Protein AF-A0A930GU89-F1 (afdb_monomer_lite)

Secondary structure (DSSP, 8-state):
--EEE---S-SS-EEETTEEPPTTS-EEE-TTPEEEETTEEEE----

Sequence (47 aa):
GSFFIRDLKSLNFTMVNGEKVSSSVEVELWDNDIISLSNEEFEFHMV

Foldseek 3Di:
DWDWDAWCPDPQAKDWQNHGHHNVDIDIDDAQIWIDDRHDIDGDHDD

pLDDT: mean 96.64, std 2.82, range [82.69, 98.62]

Radius of gyration: 10.21 Å; chains: 1; bounding box: 29×16×24 Å

Structure (mmCIF, N/CA/C/O backbone):
data_AF-A0A930GU89-F1
#
_entry.id   AF-A0A930GU89-F1
#
loop_
_atom_site.group_PDB
_atom_site.id
_atom_site.type_symbol
_atom_site.label_atom_id
_atom_site.label_alt_id
_atom_site.label_comp_id
_atom_site.label_asym_id
_atom_site.label_entity_id
_atom_site.label_seq_id
_atom_site.pdbx_PDB_ins_code
_atom_site.Cartn_x
_atom_site.Cartn_y
_atom_site.Cartn_z
_atom_site.occupancy
_atom_site.B_iso_or_equiv
_atom_site.auth_seq_id
_atom_site.auth_comp_id
_atom_site.auth_asym_id
_atom_site.auth_atom_id
_atom_site.pdbx_PDB_model_num
ATOM 1 N N . GLY A 1 1 ? -13.760 -2.053 12.801 1.00 87.69 1 GLY A N 1
ATOM 2 C CA . GLY A 1 1 ? -12.388 -2.471 13.159 1.00 87.69 1 GLY A CA 1
ATOM 3 C C . GLY A 1 1 ? -11.426 -1.439 12.611 1.00 87.69 1 GLY A C 1
ATOM 4 O O . GLY A 1 1 ? -11.884 -0.599 11.852 1.00 87.69 1 GLY A O 1
ATOM 5 N N . SER A 1 2 ? -10.150 -1.481 12.984 1.00 94.75 2 SER A N 1
ATOM 6 C CA . SER A 1 2 ? -9.129 -0.611 12.378 1.00 94.75 2 SER A CA 1
ATOM 7 C C . SER A 1 2 ? -8.447 -1.328 11.215 1.00 94.75 2 SER A C 1
ATOM 9 O O . SER A 1 2 ? -8.218 -2.539 11.290 1.00 94.75 2 SER A O 1
ATOM 11 N N . PHE A 1 3 ? -8.138 -0.585 10.154 1.00 97.44 3 PHE A N 1
ATOM 12 C CA . PHE A 1 3 ? -7.446 -1.074 8.965 1.00 97.44 3 PHE A CA 1
ATOM 13 C C . PHE A 1 3 ? -6.095 -0.382 8.843 1.00 97.44 3 PHE A C 1
ATOM 15 O O . PHE A 1 3 ? -5.964 0.793 9.171 1.00 97.44 3 PHE A O 1
ATOM 22 N N . PHE A 1 4 ? -5.094 -1.117 8.372 1.00 97.75 4 PHE A N 1
ATOM 23 C CA . PHE A 1 4 ? -3.729 -0.621 8.275 1.00 97.75 4 PHE A CA 1
ATOM 24 C C . PHE A 1 4 ? -3.085 -1.059 6.964 1.00 97.75 4 PHE A C 1
ATOM 26 O O . PHE A 1 4 ? -3.378 -2.140 6.448 1.00 97.75 4 PHE A O 1
ATOM 33 N N . ILE A 1 5 ? -2.167 -0.237 6.461 1.00 97.75 5 ILE A N 1
ATOM 34 C CA . ILE A 1 5 ? -1.340 -0.529 5.293 1.00 97.75 5 ILE A CA 1
ATOM 35 C C . ILE A 1 5 ? 0.143 -0.332 5.613 1.00 97.75 5 ILE A C 1
ATOM 37 O O . ILE A 1 5 ? 0.531 0.543 6.386 1.00 97.75 5 ILE A O 1
ATOM 41 N N . ARG A 1 6 ? 0.993 -1.160 5.003 1.00 97.69 6 ARG A N 1
ATOM 42 C CA . ARG A 1 6 ? 2.452 -1.072 5.095 1.00 97.69 6 ARG A CA 1
ATOM 43 C C . ARG A 1 6 ? 3.071 -1.404 3.748 1.00 97.69 6 ARG A C 1
ATOM 45 O O . ARG A 1 6 ? 2.749 -2.432 3.155 1.00 97.69 6 ARG A O 1
ATOM 52 N N . ASP A 1 7 ? 4.027 -0.589 3.323 1.00 98.00 7 ASP A N 1
ATOM 53 C CA . ASP A 1 7 ? 4.869 -0.910 2.174 1.00 98.00 7 ASP A CA 1
ATOM 54 C C . ASP A 1 7 ? 5.823 -2.072 2.507 1.00 98.00 7 ASP A C 1
ATOM 56 O O . ASP A 1 7 ? 6.521 -2.059 3.519 1.00 98.00 7 ASP A O 1
ATOM 60 N N . LEU A 1 8 ? 5.904 -3.086 1.645 1.00 97.25 8 LEU A N 1
ATOM 61 C CA . LEU A 1 8 ? 6.789 -4.241 1.847 1.00 97.25 8 LEU A CA 1
ATOM 62 C C . LEU A 1 8 ? 8.091 -4.122 1.049 1.00 97.25 8 LEU A C 1
ATOM 64 O O . LEU A 1 8 ? 8.542 -5.094 0.445 1.00 97.25 8 LEU A O 1
ATOM 68 N N . LYS A 1 9 ? 8.704 -2.930 1.063 1.00 96.88 9 LYS A N 1
ATOM 69 C CA . LYS A 1 9 ? 9.888 -2.588 0.258 1.00 96.88 9 LYS A CA 1
ATOM 70 C C . LYS A 1 9 ? 9.619 -2.784 -1.232 1.00 96.88 9 LYS A C 1
ATOM 72 O O . LYS A 1 9 ? 10.425 -3.384 -1.946 1.00 96.88 9 LYS A O 1
ATOM 77 N N . SER A 1 10 ? 8.460 -2.315 -1.688 1.00 96.81 10 SER A N 1
ATOM 78 C CA . SER A 1 10 ? 8.109 -2.391 -3.102 1.00 96.81 10 SER A CA 1
ATOM 79 C C . SER A 1 10 ? 9.056 -1.521 -3.941 1.00 96.81 10 SER A C 1
ATOM 81 O O . SER A 1 10 ? 9.629 -0.545 -3.452 1.00 96.81 10 SER A O 1
ATOM 83 N N . LEU A 1 11 ? 9.233 -1.872 -5.219 1.00 96.75 11 LEU A N 1
ATOM 84 C CA . LEU A 1 11 ? 10.116 -1.126 -6.125 1.00 96.75 11 LEU A CA 1
ATOM 85 C C . LEU A 1 11 ? 9.629 0.315 -6.352 1.00 96.75 11 LEU A C 1
ATOM 87 O O . LEU A 1 11 ? 10.448 1.227 -6.439 1.00 96.75 11 LEU A O 1
ATOM 91 N N . ASN A 1 12 ? 8.306 0.502 -6.413 1.00 96.12 12 ASN A N 1
ATOM 92 C C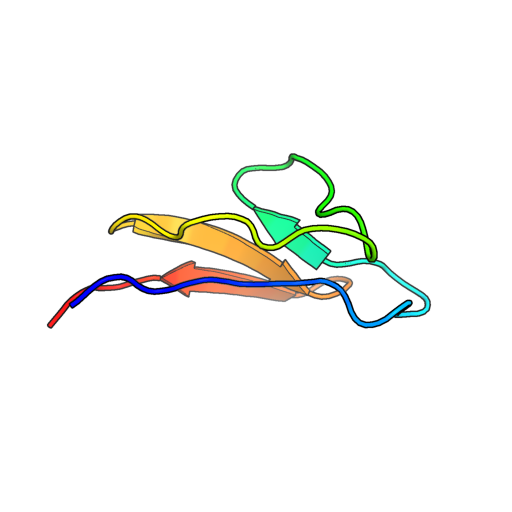A . ASN A 1 12 ? 7.663 1.769 -6.778 1.00 96.12 12 ASN A CA 1
ATOM 93 C C . ASN A 1 12 ? 6.930 2.448 -5.610 1.00 96.12 12 ASN A C 1
ATOM 95 O O . ASN A 1 12 ? 6.281 3.468 -5.818 1.00 96.12 12 ASN A O 1
ATOM 99 N N . PHE A 1 13 ? 7.085 1.922 -4.393 1.00 95.81 13 PHE A N 1
ATOM 100 C CA . PHE A 1 13 ? 6.468 2.408 -3.158 1.00 95.81 13 PHE A CA 1
ATOM 101 C C . PHE A 1 13 ? 4.933 2.316 -3.120 1.00 95.81 13 PHE A C 1
ATOM 103 O O . PHE A 1 13 ? 4.241 2.166 -4.129 1.00 95.81 13 PHE A O 1
ATOM 110 N N . THR A 1 14 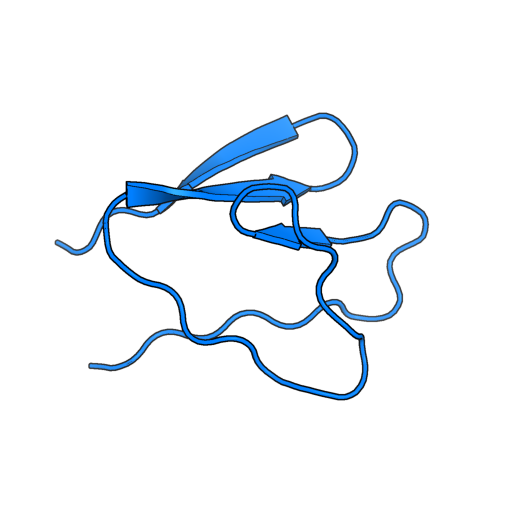? 4.412 2.422 -1.902 1.00 98.19 14 THR A N 1
ATOM 111 C CA . THR A 1 14 ? 3.000 2.664 -1.601 1.00 98.19 14 THR A CA 1
ATOM 112 C C . THR A 1 14 ? 2.847 4.083 -1.062 1.00 98.19 14 THR A C 1
ATOM 114 O O . THR A 1 14 ? 3.684 4.540 -0.275 1.00 98.19 14 THR A O 1
ATOM 117 N N . MET A 1 15 ? 1.778 4.770 -1.460 1.00 98.25 15 MET A N 1
ATOM 118 C CA . MET A 1 15 ? 1.398 6.079 -0.928 1.00 98.25 15 MET A CA 1
ATOM 119 C C . MET A 1 15 ? -0.025 6.047 -0.373 1.00 98.25 15 MET A C 1
ATOM 121 O O . MET A 1 15 ? -0.863 5.302 -0.875 1.00 98.25 15 MET A O 1
ATOM 125 N N . VAL A 1 16 ? -0.283 6.871 0.641 1.00 98.50 16 VAL A N 1
ATOM 126 C CA . VAL A 1 16 ? -1.619 7.169 1.170 1.00 98.50 16 VAL A CA 1
ATOM 127 C C . VAL A 1 16 ? -1.780 8.682 1.155 1.00 98.50 16 VAL A C 1
ATOM 129 O O . VAL A 1 16 ? -0.963 9.391 1.739 1.00 98.50 16 VAL A O 1
ATOM 132 N N . ASN A 1 17 ? -2.791 9.187 0.451 1.00 98.25 17 ASN A N 1
ATOM 133 C CA . ASN A 1 17 ? -3.059 10.618 0.277 1.00 98.25 17 ASN A CA 1
ATOM 134 C C . ASN A 1 17 ? -1.834 11.412 -0.225 1.00 98.25 17 ASN A C 1
ATOM 136 O O . ASN A 1 17 ? -1.583 12.535 0.205 1.00 98.25 17 ASN A O 1
ATOM 140 N N . GLY A 1 18 ? -1.043 10.807 -1.120 1.00 97.12 18 GLY A N 1
ATOM 141 C CA . GLY A 1 18 ? 0.192 11.386 -1.667 1.00 97.12 18 GLY A CA 1
ATOM 142 C C . GLY A 1 18 ? 1.427 11.261 -0.766 1.00 97.12 18 GLY A C 1
ATOM 143 O O . GLY A 1 18 ? 2.543 11.511 -1.223 1.00 97.12 18 GLY A O 1
ATOM 144 N N . GLU A 1 19 ? 1.268 10.815 0.480 1.00 97.56 19 GLU A N 1
ATOM 145 C CA . GLU A 1 19 ? 2.372 10.604 1.415 1.00 97.56 19 GLU A CA 1
ATOM 146 C C . GLU A 1 19 ? 2.914 9.178 1.310 1.00 97.56 19 GLU A C 1
ATOM 148 O O . GLU A 1 19 ? 2.176 8.191 1.325 1.00 97.56 19 GLU A O 1
ATOM 153 N N . LYS A 1 20 ? 4.239 9.047 1.211 1.00 96.81 20 LYS A N 1
ATOM 154 C CA . LYS A 1 20 ? 4.897 7.744 1.077 1.00 96.81 20 LYS A CA 1
ATOM 155 C C . LYS A 1 20 ? 4.819 6.948 2.381 1.00 96.81 20 LYS A C 1
ATOM 157 O O . LYS A 1 20 ? 5.299 7.391 3.423 1.00 96.81 20 LYS A O 1
ATOM 162 N N . VAL A 1 21 ? 4.340 5.710 2.294 1.00 97.81 21 VAL A N 1
ATOM 163 C CA . VAL A 1 21 ? 4.317 4.770 3.419 1.00 97.81 21 VAL A CA 1
ATOM 164 C C . VAL A 1 21 ? 5.722 4.206 3.650 1.00 97.81 21 VAL A C 1
ATOM 166 O O . VAL A 1 21 ? 6.350 3.652 2.744 1.00 97.81 21 VAL A O 1
ATOM 169 N N . SER A 1 22 ? 6.243 4.337 4.873 1.00 95.50 22 SER A N 1
ATOM 170 C CA . SER A 1 22 ? 7.519 3.716 5.244 1.00 95.50 22 SER A CA 1
ATOM 171 C C . SER A 1 22 ? 7.362 2.205 5.416 1.00 95.50 22 SER A C 1
ATOM 173 O O . SER A 1 22 ? 6.429 1.731 6.056 1.00 95.50 22 SER A O 1
ATOM 175 N N . SER A 1 23 ? 8.347 1.440 4.939 1.00 95.69 23 SER A N 1
ATOM 176 C CA . SER A 1 23 ? 8.374 -0.021 5.111 1.00 95.69 23 SER A CA 1
ATOM 177 C C . SER A 1 23 ? 8.577 -0.505 6.555 1.00 95.69 23 SER A C 1
ATOM 179 O O . SER A 1 23 ? 8.500 -1.704 6.827 1.00 95.69 23 SER A O 1
ATOM 181 N N . SER A 1 24 ? 8.858 0.407 7.490 1.00 96.44 24 SER A N 1
ATOM 182 C CA . SER A 1 24 ? 9.107 0.090 8.899 1.00 96.44 24 SER A CA 1
ATOM 183 C C . SER A 1 24 ? 7.889 0.256 9.809 1.00 96.44 24 SER A C 1
ATOM 185 O O . SER A 1 24 ? 7.980 -0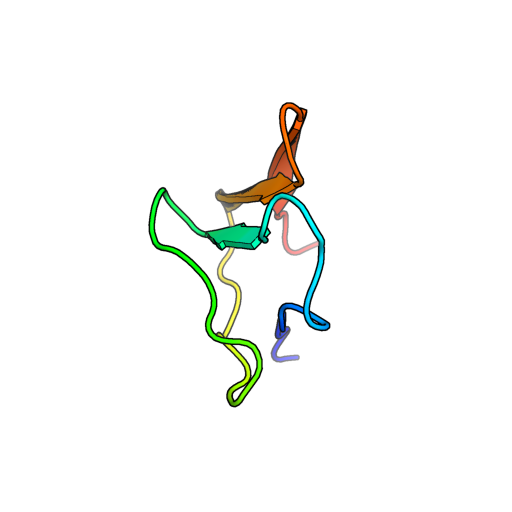.110 10.978 1.00 96.44 24 SER A O 1
ATOM 187 N N . VAL A 1 25 ? 6.790 0.841 9.323 1.00 95.00 25 VAL A N 1
ATOM 188 C CA . VAL A 1 25 ? 5.606 1.156 10.138 1.00 95.00 25 VAL A CA 1
ATOM 189 C C . VAL A 1 25 ? 4.323 0.816 9.394 1.00 95.00 25 VAL A C 1
ATOM 191 O O . VAL A 1 25 ? 4.300 0.747 8.169 1.00 95.00 25 VAL A O 1
ATOM 194 N N . GLU A 1 26 ? 3.260 0.606 10.156 1.00 97.75 26 GLU A N 1
ATOM 195 C CA . GLU A 1 26 ? 1.898 0.536 9.639 1.00 97.75 26 GLU A CA 1
ATOM 196 C C . GLU A 1 26 ? 1.267 1.930 9.701 1.00 97.75 26 GLU A C 1
ATOM 198 O O . GLU A 1 26 ? 1.470 2.666 10.669 1.00 97.75 26 GLU A O 1
ATOM 203 N N . VAL A 1 27 ? 0.532 2.294 8.6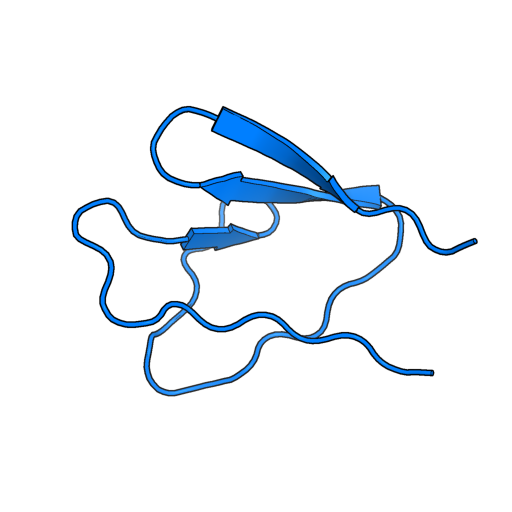54 1.00 97.69 27 VAL A N 1
ATOM 204 C CA . VAL A 1 27 ? -0.261 3.525 8.563 1.00 97.69 27 VAL A CA 1
ATOM 205 C C . VAL A 1 27 ? -1.730 3.131 8.656 1.00 97.69 27 VAL A C 1
ATOM 207 O O . VAL A 1 27 ? -2.159 2.209 7.965 1.00 97.69 27 VAL A O 1
ATOM 210 N N . GLU A 1 28 ? -2.483 3.784 9.539 1.00 98.00 28 GLU A N 1
ATOM 211 C CA . GLU A 1 28 ? -3.929 3.569 9.675 1.00 98.00 28 GLU A CA 1
ATOM 212 C C . GLU A 1 28 ? -4.666 4.139 8.458 1.00 98.00 28 GLU A C 1
ATOM 214 O O . GLU A 1 28 ? -4.346 5.242 8.016 1.00 98.00 28 GLU A O 1
ATOM 219 N N . LEU A 1 29 ? -5.630 3.383 7.930 1.00 98.19 29 LEU A N 1
ATOM 220 C CA . LEU A 1 29 ? -6.480 3.788 6.812 1.00 98.19 29 LEU A CA 1
ATOM 221 C C . LEU A 1 29 ? -7.834 4.297 7.304 1.00 98.19 29 LEU A C 1
ATOM 223 O O . LEU A 1 29 ? -8.483 3.671 8.148 1.00 98.19 29 LEU A O 1
ATOM 227 N N . TRP A 1 30 ? -8.278 5.392 6.700 1.00 97.75 30 TRP A N 1
ATOM 228 C CA . TRP A 1 30 ? -9.557 6.046 6.939 1.00 97.75 30 TRP A CA 1
ATOM 229 C C . TRP A 1 30 ? -10.424 5.993 5.684 1.00 97.75 30 TRP A C 1
ATOM 231 O O . TRP A 1 30 ? -9.930 5.853 4.569 1.00 97.75 30 TRP A O 1
ATOM 241 N N . ASP A 1 31 ? -11.740 6.079 5.871 1.00 97.81 31 ASP A N 1
ATOM 242 C CA . ASP A 1 31 ? -12.690 6.053 4.762 1.00 97.81 31 ASP A CA 1
ATOM 243 C C . ASP A 1 31 ? -12.398 7.205 3.792 1.00 97.81 31 ASP A C 1
ATOM 245 O O . ASP A 1 31 ? -12.227 8.352 4.213 1.00 97.81 31 ASP A O 1
ATOM 249 N N . ASN A 1 32 ? -12.395 6.886 2.501 1.00 97.94 32 ASN A N 1
ATOM 250 C CA . ASN A 1 32 ? -12.046 7.746 1.369 1.00 97.94 32 ASN A CA 1
ATOM 251 C C . ASN A 1 32 ? -10.549 8.108 1.259 1.00 97.94 32 ASN A C 1
ATOM 253 O O . ASN A 1 32 ? -1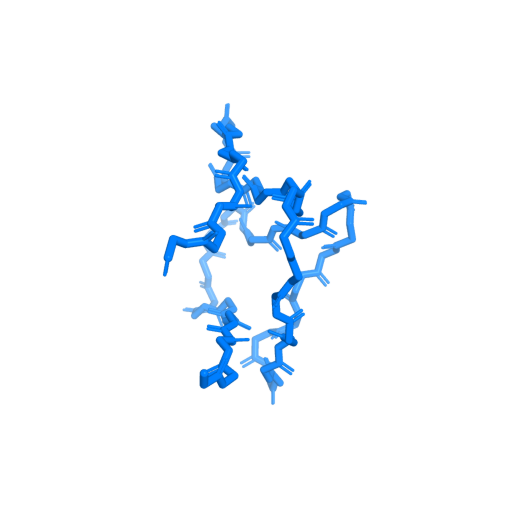0.193 9.011 0.500 1.00 97.94 32 ASN A O 1
ATOM 257 N N . ASP A 1 33 ? -9.656 7.409 1.971 1.00 98.50 33 ASP A N 1
ATOM 258 C CA . ASP A 1 33 ? -8.213 7.526 1.728 1.00 98.50 33 ASP A CA 1
ATOM 259 C C . ASP A 1 33 ? -7.864 7.076 0.304 1.00 98.50 33 ASP A C 1
ATOM 261 O O . ASP A 1 33 ? -8.309 6.023 -0.166 1.00 98.50 33 ASP A O 1
ATOM 265 N N . ILE A 1 34 ? -6.999 7.845 -0.361 1.00 98.62 34 ILE A N 1
ATOM 266 C CA . ILE A 1 34 ? -6.462 7.494 -1.676 1.00 98.62 34 ILE A CA 1
ATOM 267 C C . ILE A 1 34 ? -5.162 6.720 -1.498 1.00 98.62 34 ILE A C 1
ATOM 269 O O . ILE A 1 34 ? -4.167 7.247 -1.001 1.00 98.62 34 ILE A O 1
ATOM 273 N N . ILE A 1 35 ? -5.155 5.469 -1.938 1.00 98.56 35 ILE A N 1
ATOM 274 C CA . ILE A 1 35 ? -3.994 4.588 -1.916 1.00 98.56 35 ILE A CA 1
ATOM 275 C C . ILE A 1 35 ? -3.406 4.531 -3.321 1.00 98.56 35 ILE A C 1
ATOM 277 O O . ILE A 1 35 ? -4.068 4.079 -4.254 1.00 98.56 35 ILE A O 1
ATOM 281 N N . SER A 1 36 ? -2.141 4.920 -3.469 1.00 98.44 36 SER A N 1
ATOM 282 C CA . SER A 1 36 ? -1.410 4.755 -4.728 1.00 98.44 36 SER A CA 1
ATOM 283 C C . SER A 1 36 ? -0.451 3.569 -4.632 1.00 98.44 36 SER A C 1
ATOM 285 O O . SER A 1 36 ? 0.406 3.508 -3.742 1.00 98.44 36 SER A O 1
ATOM 287 N N . LEU A 1 37 ? -0.575 2.629 -5.568 1.00 97.06 37 LEU A N 1
ATOM 288 C CA . LEU A 1 37 ? 0.323 1.490 -5.742 1.00 97.06 37 LEU A CA 1
ATOM 289 C C . LEU A 1 37 ? 1.009 1.630 -7.099 1.00 97.06 37 LEU A C 1
ATOM 291 O O . LEU A 1 37 ? 0.394 1.404 -8.140 1.00 97.06 37 LEU A O 1
ATOM 295 N N . SER A 1 38 ? 2.294 1.996 -7.106 1.00 94.12 38 SER A N 1
ATOM 296 C CA . SER A 1 38 ? 3.014 2.330 -8.343 1.00 94.12 38 SER A CA 1
ATOM 297 C C . SER A 1 38 ? 2.334 3.470 -9.121 1.00 94.12 38 SER A C 1
ATOM 299 O O . SER A 1 38 ? 2.525 4.635 -8.793 1.00 94.12 38 SER A O 1
ATOM 301 N N . ASN A 1 39 ? 1.560 3.146 -10.155 1.00 93.69 39 ASN A N 1
ATOM 302 C CA . ASN A 1 39 ? 0.913 4.084 -11.074 1.00 93.69 39 ASN A CA 1
ATOM 303 C C . ASN A 1 39 ? -0.614 3.912 -11.099 1.00 93.69 39 ASN A C 1
ATOM 305 O O . ASN A 1 39 ? -1.267 4.410 -12.013 1.00 93.69 39 ASN A O 1
ATOM 309 N N . GLU A 1 40 ? -1.155 3.163 -10.141 1.00 97.69 40 GLU A N 1
ATOM 310 C CA . GLU A 1 40 ? -2.584 2.934 -9.961 1.00 97.69 40 GLU A CA 1
ATOM 311 C C . GLU A 1 40 ? -3.044 3.587 -8.656 1.00 97.69 40 GLU A C 1
ATOM 313 O O . GLU A 1 40 ? -2.317 3.563 -7.660 1.00 97.69 40 GLU A O 1
ATOM 318 N N . GLU A 1 41 ? -4.246 4.162 -8.669 1.00 98.06 41 GLU A N 1
ATOM 319 C CA . GLU A 1 41 ? -4.886 4.785 -7.509 1.00 98.06 41 GLU A CA 1
ATOM 320 C C . GLU A 1 41 ? -6.176 4.043 -7.157 1.00 98.06 41 GLU A C 1
ATOM 322 O O . GLU A 1 41 ? -6.943 3.646 -8.036 1.00 98.06 41 GLU A O 1
ATOM 327 N N . PHE A 1 42 ? -6.408 3.874 -5.859 1.00 98.12 42 PHE A N 1
ATOM 328 C CA . PHE A 1 42 ? -7.573 3.214 -5.285 1.00 98.12 42 PHE A CA 1
ATOM 329 C C . PHE A 1 42 ? -8.143 4.086 -4.170 1.00 98.12 42 PHE A C 1
ATOM 331 O O . PHE A 1 42 ? -7.385 4.638 -3.379 1.00 98.12 42 PHE A O 1
ATOM 338 N N . GLU A 1 43 ? -9.465 4.165 -4.067 1.00 98.31 43 GLU A N 1
ATOM 339 C CA . GLU A 1 43 ? -10.141 4.782 -2.925 1.00 98.31 43 GLU A CA 1
ATOM 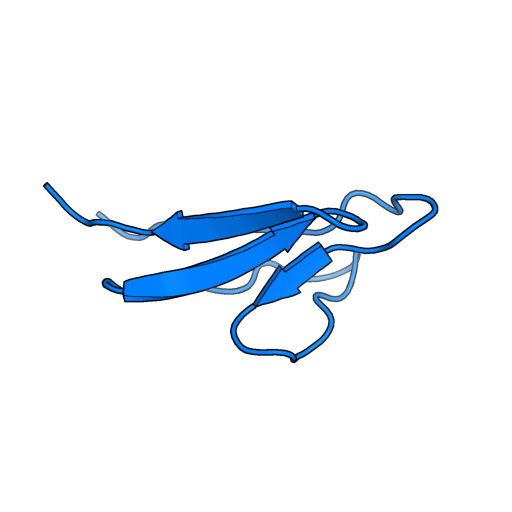340 C C . GLU A 1 43 ? -10.530 3.691 -1.923 1.00 98.31 43 GLU A C 1
ATOM 342 O O . GLU A 1 43 ? -11.123 2.668 -2.285 1.00 98.31 43 GLU A O 1
ATOM 347 N N . PHE A 1 44 ? -10.142 3.870 -0.663 1.00 97.94 44 PHE A N 1
ATOM 348 C CA . PHE A 1 44 ? -10.488 2.944 0.405 1.00 97.94 44 PHE A CA 1
ATOM 349 C C . PHE A 1 44 ? -11.878 3.267 0.957 1.00 97.94 44 PHE A C 1
ATOM 351 O O . PHE A 1 44 ? -12.100 4.370 1.441 1.00 97.94 44 PHE A O 1
ATOM 358 N N . HIS A 1 45 ? -12.794 2.296 0.946 1.00 96.94 45 HIS A N 1
ATOM 359 C CA . HIS A 1 45 ? -14.141 2.463 1.499 1.00 96.94 45 HIS A CA 1
ATOM 360 C C . HIS A 1 45 ? -14.393 1.528 2.682 1.00 96.94 45 HIS A C 1
ATOM 362 O O . HIS A 1 45 ? -14.209 0.310 2.577 1.00 96.94 45 HIS A O 1
ATOM 368 N N . MET A 1 46 ? -14.874 2.087 3.793 1.00 92.19 46 MET A N 1
ATOM 369 C CA . MET A 1 46 ? -15.390 1.319 4.924 1.00 92.19 46 MET A CA 1
ATOM 370 C C . MET A 1 46 ? -16.871 0.984 4.693 1.00 92.19 46 MET A C 1
ATOM 372 O O . MET A 1 46 ? -17.719 1.873 4.671 1.00 92.19 46 MET A O 1
ATOM 376 N N . VAL A 1 47 ? -17.182 -0.308 4.539 1.00 82.69 47 VAL A N 1
ATOM 377 C CA . VAL A 1 47 ? -18.556 -0.856 4.474 1.00 82.69 47 VAL A CA 1
ATOM 378 C C . VAL A 1 47 ? -18.997 -1.492 5.784 1.00 82.69 47 VAL A C 1
ATOM 380 O O . VAL A 1 47 ? -18.144 -2.095 6.476 1.00 82.69 47 VAL A O 1
#